Protein AF-A0A371YU12-F1 (afdb_monomer)

pLDDT: mean 82.86, std 15.29, range [38.28, 97.5]

Structure (mmCIF, N/CA/C/O backbone):
data_AF-A0A371YU12-F1
#
_entry.id   AF-A0A371YU12-F1
#
loop_
_atom_site.group_PDB
_atom_site.id
_atom_site.type_symbol
_atom_site.label_atom_id
_atom_site.label_alt_id
_atom_site.label_comp_id
_atom_site.label_asym_id
_atom_site.label_entity_id
_atom_site.label_seq_id
_atom_site.pdbx_PDB_ins_code
_atom_site.Cartn_x
_atom_site.Cartn_y
_atom_site.Cartn_z
_atom_site.occupancy
_atom_site.B_iso_or_equiv
_atom_site.auth_seq_id
_atom_site.auth_comp_id
_atom_site.auth_asym_id
_atom_site.auth_atom_id
_atom_site.pdbx_PDB_model_num
ATOM 1 N N . MET A 1 1 ? -31.279 4.770 24.271 1.00 55.00 1 MET A N 1
ATOM 2 C CA . MET A 1 1 ? -30.361 4.847 23.105 1.00 55.00 1 MET A CA 1
ATOM 3 C C . MET A 1 1 ? -30.458 3.547 22.314 1.00 55.00 1 MET A C 1
ATOM 5 O O . MET A 1 1 ? -30.115 2.509 22.863 1.00 55.00 1 MET A O 1
ATOM 9 N N . SER A 1 2 ? -30.967 3.591 21.078 1.00 63.31 2 SER A N 1
ATOM 10 C CA . SER A 1 2 ? -31.188 2.406 20.229 1.00 63.31 2 SER A CA 1
ATOM 11 C C . SER A 1 2 ? -29.867 1.729 19.822 1.00 63.31 2 SER A C 1
ATOM 13 O O . SER A 1 2 ? -28.895 2.415 19.489 1.00 63.31 2 SER A O 1
ATOM 15 N N . TYR A 1 3 ? -29.827 0.391 19.846 1.00 65.50 3 TYR A N 1
ATOM 16 C CA . TYR A 1 3 ? -28.666 -0.446 19.493 1.00 65.50 3 TYR A CA 1
ATOM 17 C C . TYR A 1 3 ? -28.050 -0.075 18.134 1.00 65.50 3 TYR A C 1
ATOM 19 O O . TYR A 1 3 ? -26.824 -0.079 17.983 1.00 65.50 3 TYR A O 1
ATOM 27 N N . SER A 1 4 ? -28.881 0.346 17.179 1.00 69.69 4 SER A N 1
ATOM 28 C CA . SER A 1 4 ? -28.465 0.744 15.832 1.00 69.69 4 SER A CA 1
ATOM 29 C C . SER A 1 4 ? -27.506 1.939 15.831 1.00 69.69 4 SER A C 1
ATOM 31 O O . SER A 1 4 ? -26.544 1.962 15.067 1.00 69.69 4 SER A O 1
ATOM 33 N N . VAL A 1 5 ? -27.688 2.906 16.737 1.00 73.19 5 VAL A N 1
ATOM 34 C CA . VAL A 1 5 ? -26.815 4.092 16.818 1.00 73.19 5 VAL A CA 1
ATOM 35 C C . VAL A 1 5 ? -25.414 3.708 17.311 1.00 73.19 5 VAL A C 1
ATOM 37 O O . VAL A 1 5 ? -24.413 4.199 16.788 1.00 73.19 5 VAL A O 1
ATOM 40 N N . ARG A 1 6 ? -25.315 2.782 18.276 1.00 72.44 6 ARG A N 1
ATOM 41 C CA . ARG A 1 6 ? -24.024 2.313 18.817 1.00 72.44 6 ARG A CA 1
ATOM 42 C C . ARG A 1 6 ? -23.210 1.531 17.781 1.00 72.44 6 ARG A C 1
ATOM 44 O O . ARG A 1 6 ? -22.003 1.747 17.678 1.00 72.44 6 ARG A O 1
ATOM 51 N N . LEU A 1 7 ? -23.859 0.669 16.997 1.00 67.69 7 LEU A N 1
ATOM 52 C CA . LEU A 1 7 ? -23.226 -0.086 15.905 1.00 67.69 7 LEU A CA 1
ATOM 53 C C . LEU A 1 7 ? -22.647 0.841 14.830 1.00 67.69 7 LEU A C 1
ATOM 55 O O . LEU A 1 7 ? -21.483 0.703 14.449 1.00 67.69 7 LEU A O 1
ATOM 59 N N . VAL A 1 8 ? -23.422 1.841 14.406 1.00 73.19 8 VAL A N 1
ATOM 60 C CA . VAL A 1 8 ? -22.986 2.824 13.404 1.00 73.19 8 VAL A CA 1
ATOM 61 C C . VAL A 1 8 ? -21.764 3.613 13.887 1.00 73.19 8 VAL A C 1
ATOM 63 O O . VAL A 1 8 ? -20.801 3.779 13.136 1.00 73.19 8 VAL A O 1
ATOM 66 N N . LEU A 1 9 ? -21.755 4.071 15.142 1.00 73.81 9 LEU A N 1
ATOM 67 C CA . LEU A 1 9 ? -20.619 4.810 15.706 1.00 73.81 9 LEU A CA 1
ATOM 68 C C . LEU A 1 9 ? -19.358 3.942 15.829 1.00 73.81 9 LEU A C 1
ATOM 70 O O . LEU A 1 9 ? -18.263 4.406 15.500 1.00 73.81 9 LEU A O 1
ATOM 74 N N . LYS A 1 10 ? -19.505 2.675 16.236 1.00 73.44 10 LYS A N 1
ATOM 75 C CA . LYS A 1 10 ? -18.390 1.719 16.321 1.00 73.44 10 LYS A CA 1
ATOM 76 C C . LYS A 1 10 ? -17.754 1.473 14.949 1.00 73.44 10 LYS A C 1
ATOM 78 O O . LYS A 1 10 ? -16.530 1.531 14.835 1.00 73.44 10 LYS A O 1
ATOM 83 N N . ASN A 1 11 ? -18.563 1.284 13.906 1.00 77.69 11 ASN A N 1
ATOM 84 C CA . ASN A 1 11 ? -18.063 1.090 12.541 1.00 77.69 11 ASN A CA 1
ATOM 85 C C . ASN A 1 11 ? -17.320 2.326 12.016 1.00 77.69 11 ASN A C 1
ATOM 87 O O . ASN A 1 11 ? -16.219 2.198 11.477 1.00 77.69 11 ASN A O 1
ATOM 91 N N . ARG A 1 12 ? -17.851 3.535 12.251 1.00 79.50 12 ARG A N 1
ATOM 92 C CA . ARG A 1 12 ? -17.153 4.784 11.889 1.00 79.50 12 ARG A CA 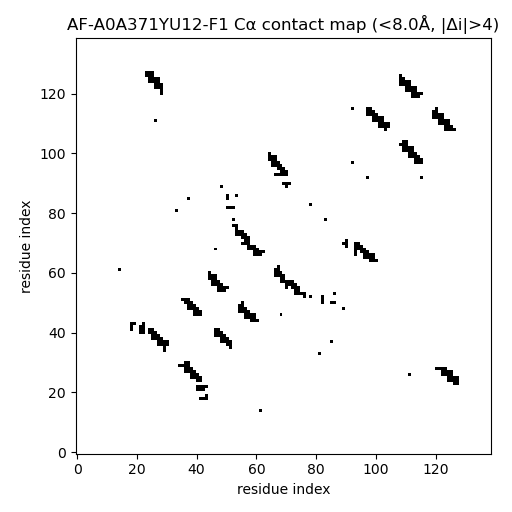1
ATOM 93 C C . ARG A 1 12 ? -15.809 4.926 12.604 1.00 79.50 12 ARG A C 1
ATOM 95 O O . ARG A 1 12 ? -14.821 5.321 11.987 1.00 79.50 12 ARG A O 1
ATOM 102 N N . TYR A 1 13 ? -15.758 4.599 13.895 1.00 80.25 13 TYR A N 1
ATOM 103 C CA . TYR A 1 13 ? -14.524 4.662 14.677 1.00 80.25 13 TYR A CA 1
ATOM 104 C C . TYR A 1 13 ? -13.455 3.696 14.143 1.00 80.25 13 TYR A C 1
ATOM 106 O O . TYR A 1 13 ? -12.301 4.093 13.966 1.00 80.25 13 TYR A O 1
ATOM 114 N N . LEU A 1 14 ? -13.841 2.455 13.829 1.00 82.31 14 LEU A N 1
ATOM 115 C CA . LEU A 1 14 ? -12.935 1.457 13.253 1.00 82.31 14 LEU A CA 1
ATOM 116 C C . LEU A 1 14 ? -12.391 1.901 11.891 1.00 82.31 14 LEU A C 1
ATOM 118 O O . LEU A 1 14 ? -11.182 1.832 11.680 1.00 82.31 14 LEU A O 1
ATOM 122 N N . HIS A 1 15 ? -13.241 2.449 11.017 1.00 85.06 15 HIS A N 1
ATOM 123 C CA . HIS A 1 15 ? -12.801 3.023 9.741 1.00 85.06 15 HIS A CA 1
ATOM 124 C C . HIS A 1 15 ? -11.774 4.138 9.929 1.00 85.06 15 HIS A C 1
ATOM 126 O O . HIS A 1 15 ? -10.731 4.132 9.279 1.00 85.06 15 HIS A O 1
ATOM 132 N N . LYS A 1 16 ? -12.030 5.081 10.843 1.00 87.19 16 LYS A N 1
ATOM 133 C CA . LYS A 1 16 ? -11.097 6.184 11.112 1.00 87.19 16 LYS A CA 1
ATOM 134 C C . LYS A 1 16 ? -9.756 5.671 11.642 1.00 87.19 16 LYS A C 1
ATOM 136 O O . LYS A 1 16 ? -8.707 6.154 11.222 1.00 87.19 16 LYS A O 1
ATOM 141 N N . LYS A 1 17 ? -9.777 4.681 12.541 1.00 89.19 17 LYS A N 1
ATOM 142 C CA . LYS A 1 17 ? -8.561 4.045 13.067 1.00 89.19 17 LYS A CA 1
ATOM 143 C C . LYS A 1 17 ? -7.779 3.331 11.961 1.00 89.19 17 LYS A C 1
ATOM 145 O O . LYS A 1 17 ? -6.560 3.454 11.919 1.00 89.19 17 LYS A O 1
ATOM 150 N N . LEU A 1 18 ? -8.476 2.634 11.066 1.00 90.12 18 LEU A N 1
ATOM 151 C CA . LEU A 1 18 ? -7.880 1.912 9.946 1.00 90.12 18 LEU A CA 1
ATOM 152 C C . LEU A 1 18 ? -7.246 2.854 8.918 1.00 90.12 18 LEU A C 1
ATOM 154 O O . LEU A 1 18 ? -6.090 2.660 8.561 1.00 90.12 18 LEU A O 1
ATOM 158 N N . LYS A 1 19 ? -7.951 3.915 8.511 1.00 91.62 19 LYS A N 1
ATOM 159 C CA . LYS A 1 19 ? -7.402 4.949 7.619 1.00 91.62 19 LYS A CA 1
ATOM 160 C C . LYS A 1 19 ? -6.172 5.631 8.226 1.00 91.62 19 LYS A C 1
ATOM 162 O O . LYS A 1 19 ? -5.151 5.751 7.562 1.00 91.62 19 LYS A O 1
ATOM 167 N N . LYS A 1 20 ? -6.235 5.988 9.517 1.00 90.75 20 LYS A N 1
ATOM 168 C CA . LYS A 1 20 ? -5.090 6.554 10.253 1.00 90.75 20 LYS A CA 1
ATOM 169 C C . LYS A 1 20 ? -3.896 5.600 10.297 1.00 90.75 20 LYS A C 1
ATOM 171 O O . LYS A 1 20 ? -2.759 6.048 10.274 1.00 90.75 20 LYS A O 1
ATOM 176 N N . LEU A 1 21 ? -4.145 4.300 10.419 1.00 90.12 21 LEU A N 1
ATOM 177 C CA . LEU A 1 21 ? -3.093 3.296 10.362 1.00 90.12 21 LEU A CA 1
ATOM 178 C C . LEU A 1 21 ? -2.480 3.235 8.961 1.00 90.12 21 LEU A C 1
ATOM 180 O O . LEU A 1 21 ? -1.270 3.372 8.833 1.00 90.12 21 LEU A O 1
ATOM 184 N N . LEU A 1 22 ? -3.296 3.081 7.919 1.00 94.00 22 LEU A N 1
ATOM 185 C CA . LEU A 1 22 ? -2.817 3.044 6.536 1.00 94.00 22 LEU A CA 1
ATOM 186 C C . LEU A 1 22 ? -1.941 4.260 6.203 1.00 94.00 22 LEU A C 1
ATOM 188 O O . LEU A 1 22 ? -0.886 4.089 5.601 1.00 94.00 22 LEU A O 1
ATOM 192 N N . SER A 1 23 ? -2.318 5.453 6.675 1.00 94.75 23 SER A N 1
ATOM 193 C CA . SER A 1 23 ? -1.588 6.701 6.419 1.00 94.75 23 SER A CA 1
ATOM 194 C C . SER A 1 23 ? -0.287 6.880 7.212 1.00 94.75 23 SER A C 1
ATOM 196 O O . SER A 1 23 ? 0.401 7.879 7.036 1.00 94.75 23 SER A O 1
ATOM 198 N N . GLN A 1 24 ? 0.043 5.983 8.144 1.00 93.38 24 GLN A N 1
ATOM 199 C CA . GLN A 1 24 ? 1.276 6.069 8.943 1.00 93.38 24 GLN A CA 1
ATOM 200 C C . GLN A 1 24 ? 2.483 5.402 8.276 1.00 93.38 24 GLN A C 1
ATOM 202 O O . GLN A 1 24 ? 3.598 5.522 8.791 1.00 93.38 24 GLN A O 1
ATOM 207 N N . TYR A 1 25 ? 2.269 4.673 7.182 1.00 94.88 25 TYR A N 1
ATOM 208 C CA . TYR A 1 25 ? 3.281 3.831 6.561 1.00 94.88 25 TYR A CA 1
ATOM 209 C C . TYR A 1 25 ? 3.299 4.041 5.048 1.00 94.88 25 TYR A C 1
ATOM 211 O O . TYR A 1 25 ? 2.255 4.259 4.434 1.00 94.88 25 TYR A O 1
ATOM 219 N N . THR A 1 26 ? 4.486 3.906 4.466 1.00 95.81 26 THR A N 1
ATOM 220 C CA . THR A 1 26 ?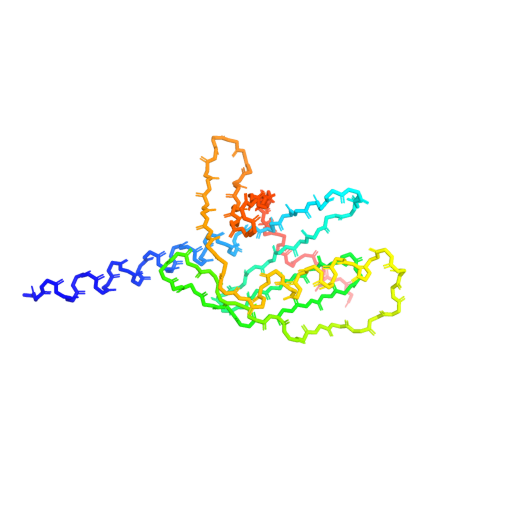 4.641 3.508 3.067 1.00 95.81 26 THR A CA 1
ATOM 221 C C . THR A 1 26 ? 4.565 1.988 3.016 1.00 95.81 26 THR A C 1
ATOM 223 O O . THR A 1 26 ? 5.190 1.310 3.835 1.00 95.81 26 THR A O 1
ATOM 226 N N . TRP A 1 27 ? 3.787 1.448 2.088 1.00 96.94 27 TRP A N 1
ATOM 227 C CA . TRP A 1 27 ? 3.555 0.014 1.950 1.00 96.94 27 TRP A CA 1
ATOM 228 C C . TRP A 1 27 ? 4.215 -0.475 0.667 1.00 96.94 27 TRP A C 1
ATOM 230 O O . TRP A 1 27 ? 3.758 -0.122 -0.414 1.00 96.94 27 TRP A O 1
ATOM 240 N N . ALA A 1 28 ? 5.274 -1.272 0.776 1.00 96.19 28 ALA A N 1
ATOM 241 C CA . ALA A 1 28 ? 6.057 -1.716 -0.375 1.00 96.19 28 ALA A CA 1
ATOM 242 C C . ALA A 1 28 ? 5.765 -3.179 -0.736 1.00 96.19 28 ALA A C 1
ATOM 244 O O . ALA A 1 28 ? 5.741 -4.040 0.147 1.00 96.19 28 ALA A O 1
ATOM 245 N N . TYR A 1 29 ? 5.583 -3.464 -2.023 1.00 95.44 29 TYR A N 1
ATOM 246 C CA . TYR A 1 29 ? 5.445 -4.814 -2.575 1.00 95.44 29 TYR A CA 1
ATOM 247 C C . TYR A 1 29 ? 6.329 -4.967 -3.805 1.00 95.44 29 TYR A C 1
ATOM 249 O O . TYR A 1 29 ? 6.257 -4.161 -4.727 1.00 95.44 29 TYR A O 1
ATOM 257 N N . THR A 1 30 ? 7.120 -6.033 -3.837 1.00 91.75 30 THR A N 1
ATOM 258 C CA . THR A 1 30 ? 7.965 -6.378 -4.980 1.00 91.75 30 THR A CA 1
ATOM 259 C C . THR A 1 30 ? 7.337 -7.569 -5.706 1.00 91.75 30 THR A C 1
ATOM 261 O O . THR A 1 30 ? 7.307 -8.666 -5.139 1.00 91.75 30 THR A O 1
ATOM 264 N N . PRO A 1 31 ? 6.787 -7.381 -6.921 1.00 86.62 31 PRO A N 1
ATOM 265 C CA . PRO A 1 31 ? 6.286 -8.488 -7.727 1.00 86.62 31 PRO A CA 1
ATOM 266 C C . PRO A 1 31 ? 7.398 -9.495 -8.067 1.00 86.62 31 PRO A C 1
ATOM 268 O O . PRO A 1 31 ? 8.563 -9.108 -8.169 1.00 86.62 31 PRO A O 1
ATOM 271 N N . PRO A 1 32 ? 7.070 -10.778 -8.305 1.00 83.31 32 PRO A N 1
ATOM 272 C CA . PRO A 1 32 ? 8.045 -11.743 -8.804 1.00 83.31 32 PRO A CA 1
ATOM 273 C C . PRO A 1 32 ? 8.689 -11.258 -10.111 1.00 83.31 32 PRO A C 1
ATOM 275 O O . PRO A 1 32 ? 7.993 -10.749 -10.987 1.00 83.31 32 PRO A O 1
ATOM 278 N N . ASN A 1 33 ? 9.997 -11.473 -10.265 1.00 80.00 33 ASN A N 1
ATOM 279 C CA . ASN A 1 33 ? 10.782 -11.121 -11.460 1.00 80.00 33 ASN A CA 1
ATOM 280 C C . ASN A 1 33 ? 10.949 -9.612 -11.734 1.00 80.00 33 ASN A C 1
ATOM 282 O O . ASN A 1 33 ? 11.357 -9.242 -12.835 1.00 80.00 33 ASN A O 1
ATOM 286 N N . ILE A 1 34 ? 10.655 -8.743 -10.761 1.00 79.81 34 ILE A N 1
ATOM 287 C CA . ILE A 1 34 ? 10.955 -7.308 -10.836 1.00 79.81 34 ILE A CA 1
ATOM 288 C C . ILE A 1 34 ? 11.682 -6.893 -9.558 1.00 79.81 34 ILE A C 1
ATOM 290 O O . ILE A 1 34 ? 11.180 -7.144 -8.472 1.00 79.81 34 ILE A O 1
ATOM 294 N N . ASP A 1 35 ? 12.833 -6.229 -9.670 1.00 82.50 35 ASP A N 1
ATOM 295 C CA . ASP A 1 35 ? 13.659 -5.885 -8.497 1.00 82.50 35 ASP A CA 1
ATOM 296 C C . ASP A 1 35 ? 13.253 -4.574 -7.806 1.00 82.50 35 ASP A C 1
ATOM 298 O O . ASP A 1 35 ? 13.720 -4.271 -6.708 1.00 82.50 35 ASP A O 1
ATOM 302 N N . ILE A 1 36 ? 12.380 -3.781 -8.429 1.00 86.38 36 ILE A N 1
ATOM 303 C CA . ILE A 1 36 ? 11.967 -2.473 -7.914 1.00 86.38 36 ILE A CA 1
ATOM 304 C C . ILE A 1 36 ? 10.586 -2.602 -7.258 1.00 86.38 36 ILE A C 1
ATOM 306 O O . ILE A 1 36 ? 9.678 -3.157 -7.878 1.00 86.38 36 ILE A O 1
ATOM 310 N N . PRO A 1 37 ? 10.387 -2.140 -6.013 1.00 91.88 37 PRO A N 1
ATOM 311 C CA . PRO A 1 37 ? 9.098 -2.249 -5.346 1.00 91.88 37 PRO A CA 1
ATOM 312 C C . PRO A 1 37 ? 8.074 -1.261 -5.909 1.00 91.88 37 PRO A C 1
ATOM 314 O O . PRO A 1 37 ? 8.394 -0.140 -6.296 1.00 91.88 37 PRO A O 1
ATOM 317 N N . ILE A 1 38 ? 6.813 -1.668 -5.853 1.00 93.81 38 ILE A N 1
ATOM 318 C CA . ILE A 1 38 ? 5.673 -0.766 -5.914 1.00 93.81 38 ILE A CA 1
ATOM 319 C C . ILE A 1 38 ? 5.418 -0.242 -4.505 1.00 93.81 38 ILE A C 1
ATOM 321 O O . ILE A 1 38 ? 5.310 -1.031 -3.561 1.00 93.81 38 ILE A O 1
ATOM 325 N N . GLU A 1 39 ? 5.265 1.069 -4.363 1.00 96.25 39 GLU A N 1
ATOM 326 C CA . GLU A 1 39 ? 5.012 1.708 -3.075 1.00 96.25 39 GLU A CA 1
ATOM 327 C C . GLU A 1 39 ? 3.620 2.327 -3.027 1.00 96.25 39 GLU A C 1
ATOM 329 O O . GLU A 1 39 ? 3.260 3.136 -3.876 1.00 96.25 39 GLU A O 1
ATOM 334 N N . LEU A 1 40 ? 2.836 1.975 -2.010 1.00 97.00 40 LEU A N 1
ATOM 335 C CA . LEU A 1 40 ? 1.543 2.591 -1.743 1.00 97.00 40 LEU A CA 1
ATOM 336 C C . LEU A 1 40 ? 1.643 3.558 -0.569 1.00 97.00 40 LEU A C 1
ATOM 338 O O . LEU A 1 40 ? 2.202 3.236 0.486 1.00 97.00 40 LEU A O 1
ATOM 342 N N . THR A 1 41 ? 1.007 4.712 -0.717 1.00 96.81 41 THR A N 1
ATOM 343 C CA . THR A 1 41 ? 0.775 5.668 0.363 1.00 96.81 41 THR A CA 1
ATOM 344 C C . THR A 1 41 ? -0.706 6.005 0.442 1.00 96.81 41 THR A C 1
ATOM 346 O O . THR A 1 41 ? -1.431 6.011 -0.553 1.00 96.81 41 THR A O 1
ATOM 349 N N . PHE A 1 42 ? -1.173 6.268 1.659 1.00 95.81 42 PHE A N 1
ATOM 350 C CA . PHE A 1 42 ? -2.571 6.580 1.918 1.00 95.81 42 PHE A CA 1
ATOM 351 C C . PHE A 1 42 ? -2.676 7.937 2.595 1.00 95.81 42 PHE A C 1
ATOM 353 O O . PHE A 1 42 ? -2.023 8.192 3.606 1.00 95.81 42 PHE A O 1
ATOM 360 N N . SER A 1 43 ? -3.559 8.783 2.081 1.00 92.06 43 SER A N 1
ATOM 361 C CA . SER A 1 43 ? -4.083 9.929 2.818 1.00 92.06 43 SER A CA 1
ATOM 362 C C . SER A 1 43 ? -5.474 9.597 3.373 1.00 92.06 43 SER A C 1
ATOM 364 O O . SER A 1 43 ? -5.910 8.439 3.375 1.00 92.06 43 SER A O 1
ATOM 366 N N . ASN A 1 44 ? -6.187 10.606 3.881 1.00 86.62 44 ASN A N 1
ATOM 367 C CA . ASN A 1 44 ? -7.531 10.409 4.423 1.00 86.62 44 ASN A CA 1
ATOM 368 C C . ASN A 1 44 ? -8.476 9.756 3.408 1.00 86.62 44 ASN A C 1
ATOM 370 O O . ASN A 1 44 ? -9.224 8.856 3.787 1.00 86.62 44 ASN A O 1
ATOM 374 N N . ASP A 1 45 ? -8.417 10.165 2.140 1.00 87.81 45 ASP A N 1
ATOM 375 C CA . ASP A 1 45 ? -9.348 9.696 1.110 1.00 87.81 45 ASP A CA 1
ATOM 376 C C . ASP A 1 45 ? -8.673 9.298 -0.203 1.00 87.81 45 ASP A C 1
ATOM 378 O O . ASP A 1 45 ? -9.363 8.804 -1.081 1.00 87.81 45 ASP A O 1
ATOM 382 N N . HIS A 1 46 ? -7.350 9.435 -0.332 1.00 93.81 46 HIS A N 1
ATOM 383 C CA . HIS A 1 46 ? -6.617 9.117 -1.558 1.00 93.81 46 HIS A CA 1
ATOM 384 C C . HIS A 1 46 ? -5.601 7.989 -1.337 1.00 93.81 46 HIS A C 1
ATOM 386 O O . HIS A 1 46 ? -4.890 7.977 -0.328 1.00 93.81 46 HIS A O 1
ATOM 392 N N . LEU A 1 47 ? -5.557 7.046 -2.276 1.00 95.25 47 LEU A N 1
ATOM 393 C CA . LEU A 1 47 ? -4.514 6.036 -2.419 1.00 95.25 47 LEU A CA 1
ATOM 394 C C . LEU A 1 47 ? -3.604 6.499 -3.552 1.00 95.25 47 LEU A C 1
ATOM 396 O O . LEU A 1 47 ? -4.086 6.700 -4.663 1.00 95.25 47 LEU A O 1
ATOM 400 N N . SER A 1 48 ? -2.311 6.624 -3.272 1.00 95.06 48 SER A N 1
ATOM 401 C CA . SER A 1 48 ? -1.279 6.834 -4.284 1.00 95.06 48 SER A CA 1
ATOM 402 C C . SER A 1 48 ? -0.386 5.600 -4.365 1.00 95.06 48 SER A C 1
ATOM 404 O O . SER A 1 48 ? -0.030 5.014 -3.342 1.00 95.06 48 SER A O 1
ATOM 406 N N . ALA A 1 49 ? -0.053 5.203 -5.584 1.00 94.06 49 ALA A N 1
ATOM 407 C CA . ALA A 1 49 ? 0.832 4.114 -5.934 1.00 94.06 49 ALA A CA 1
ATOM 408 C C . ALA A 1 49 ? 1.971 4.662 -6.796 1.00 94.06 49 ALA A C 1
ATOM 410 O O . ALA A 1 49 ? 1.743 5.204 -7.878 1.00 94.06 49 ALA A O 1
ATOM 411 N N . TYR A 1 50 ? 3.196 4.497 -6.318 1.00 92.44 50 TYR A N 1
ATOM 412 C CA . TYR A 1 50 ? 4.407 4.768 -7.070 1.00 92.44 50 TYR A CA 1
ATOM 413 C C . TYR A 1 50 ? 4.920 3.463 -7.679 1.00 92.44 50 TYR A C 1
ATOM 415 O O . TYR A 1 50 ? 5.212 2.503 -6.961 1.00 92.44 50 TYR A O 1
ATOM 423 N N . THR A 1 51 ? 5.019 3.422 -9.004 1.00 88.12 51 THR A N 1
ATOM 424 C CA . THR A 1 51 ? 5.462 2.254 -9.776 1.00 88.12 51 THR A CA 1
ATOM 425 C C . THR A 1 51 ? 6.799 2.550 -10.441 1.00 88.12 51 THR A C 1
ATOM 427 O O . THR A 1 51 ? 6.910 2.544 -11.666 1.00 88.12 51 THR A O 1
ATOM 430 N N . SER A 1 52 ? 7.811 2.864 -9.629 1.00 81.31 52 SER A N 1
ATOM 431 C CA . SER A 1 52 ? 9.217 3.076 -10.024 1.00 81.31 52 SER A CA 1
ATOM 432 C C . SER A 1 52 ? 9.525 4.249 -10.969 1.00 81.31 52 SER A C 1
ATOM 434 O O . SER A 1 52 ? 10.675 4.672 -11.036 1.00 81.31 52 SER A O 1
ATOM 436 N N . CYS A 1 53 ? 8.544 4.758 -11.706 1.00 80.69 53 CYS A N 1
ATOM 437 C CA . CYS A 1 53 ? 8.686 5.846 -12.667 1.00 80.69 53 CYS A CA 1
ATOM 438 C C . CYS A 1 53 ? 7.460 6.755 -12.586 1.00 80.69 53 CYS A C 1
ATOM 440 O O . CYS A 1 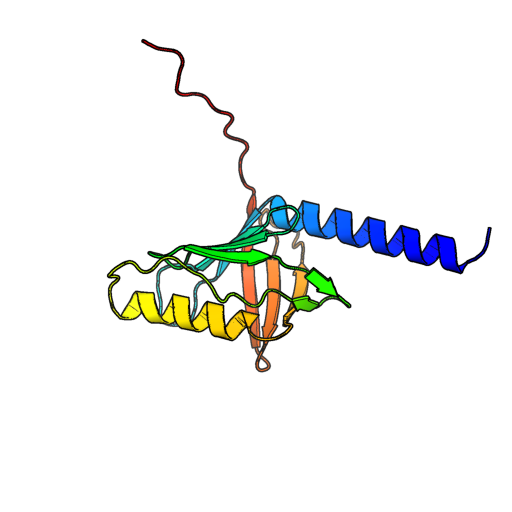53 ? 7.584 7.917 -12.226 1.00 80.69 53 CYS A O 1
ATOM 442 N N . ASN A 1 54 ? 6.264 6.194 -12.775 1.00 85.75 54 ASN A N 1
ATOM 443 C CA . ASN A 1 54 ? 5.027 6.954 -12.668 1.00 85.75 54 ASN A CA 1
ATOM 444 C C . ASN A 1 54 ? 4.398 6.863 -11.273 1.00 85.75 54 ASN A C 1
ATOM 446 O O . ASN A 1 54 ? 4.513 5.857 -10.564 1.00 85.75 54 ASN A O 1
ATOM 450 N N . THR A 1 55 ? 3.688 7.929 -10.905 1.00 87.62 55 THR A N 1
ATOM 451 C CA . THR A 1 55 ? 2.744 7.917 -9.790 1.00 87.62 55 THR A CA 1
ATOM 452 C C . THR A 1 55 ? 1.331 7.845 -10.350 1.00 87.62 55 THR A C 1
ATOM 454 O O . THR A 1 55 ? 0.988 8.498 -11.336 1.00 87.62 55 THR A O 1
ATOM 457 N N . MET A 1 56 ? 0.493 7.033 -9.723 1.00 90.00 56 MET A N 1
ATOM 458 C CA . MET A 1 56 ? -0.925 6.936 -10.035 1.00 90.00 56 MET A CA 1
ATOM 459 C C . MET A 1 56 ? -1.726 6.865 -8.755 1.00 90.00 56 MET A C 1
ATOM 461 O O . MET A 1 56 ? -1.237 6.392 -7.733 1.00 90.00 56 MET A O 1
ATOM 465 N N . GLY A 1 57 ? -2.963 7.322 -8.785 1.00 89.38 57 GLY A N 1
ATOM 466 C CA . GLY A 1 57 ? -3.750 7.334 -7.570 1.00 89.38 57 GLY A CA 1
ATOM 467 C C . GLY A 1 57 ? -5.190 7.690 -7.821 1.00 89.38 57 GL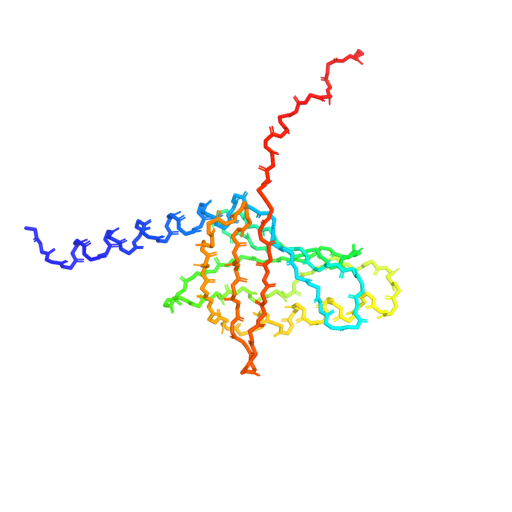Y A C 1
ATOM 468 O O . GLY A 1 57 ? -5.543 8.263 -8.847 1.00 89.38 57 GLY A O 1
ATOM 469 N N . GLU A 1 58 ? -6.024 7.328 -6.860 1.00 91.75 58 GLU A N 1
ATOM 470 C CA . GLU A 1 58 ? -7.438 7.656 -6.883 1.00 91.75 58 GLU A CA 1
ATOM 471 C C . GLU A 1 58 ? -7.988 7.732 -5.462 1.00 91.75 58 GLU A C 1
ATOM 473 O O . GLU A 1 58 ? -7.394 7.250 -4.488 1.00 91.75 58 GLU A O 1
ATOM 478 N N . SER A 1 59 ? -9.157 8.347 -5.337 1.00 94.31 59 SER A N 1
ATOM 479 C CA . SER A 1 59 ? -9.940 8.256 -4.118 1.00 94.31 59 SER A CA 1
ATOM 480 C C . SER A 1 59 ? -10.241 6.793 -3.760 1.00 94.31 59 SER A C 1
ATOM 482 O O . SER A 1 59 ? -10.692 6.021 -4.607 1.00 94.31 59 SER A O 1
ATOM 484 N N . TYR A 1 60 ? -10.062 6.412 -2.490 1.00 94.25 60 TYR A N 1
ATOM 485 C CA . TYR A 1 60 ? -10.374 5.062 -2.015 1.00 94.25 60 TYR A CA 1
ATOM 486 C C . TYR A 1 60 ? -11.489 5.038 -0.971 1.00 94.25 60 TYR A C 1
ATOM 488 O O . TYR A 1 60 ? -11.656 5.934 -0.135 1.00 94.25 60 TYR A O 1
ATOM 496 N N . LYS A 1 61 ? -12.236 3.937 -0.971 1.00 92.88 61 LYS A N 1
ATOM 497 C CA . LYS A 1 61 ? -13.209 3.598 0.067 1.00 92.88 61 LYS A CA 1
ATOM 498 C C . LYS A 1 61 ? -12.894 2.220 0.618 1.00 92.88 61 LYS A C 1
ATOM 500 O O . LYS A 1 61 ? -12.420 1.340 -0.091 1.00 92.88 61 LYS A O 1
ATOM 505 N N . ILE A 1 62 ? -13.187 2.040 1.897 1.00 91.81 62 ILE A N 1
ATOM 506 C CA . ILE A 1 62 ? -13.199 0.723 2.525 1.00 91.81 62 ILE A CA 1
ATOM 507 C C . ILE A 1 62 ? -14.666 0.381 2.736 1.00 91.81 62 ILE A C 1
ATOM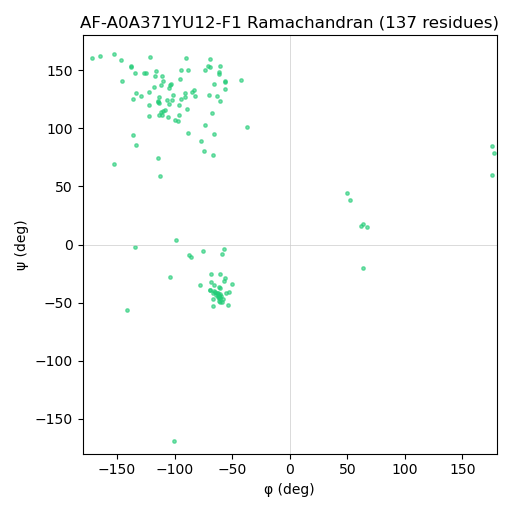 509 O O . ILE A 1 62 ? -15.383 1.186 3.322 1.00 91.81 62 ILE A O 1
ATOM 513 N N . ILE A 1 63 ? -15.125 -0.757 2.226 1.00 90.12 63 ILE A N 1
ATOM 514 C CA . ILE A 1 63 ? -16.490 -1.261 2.425 1.00 90.12 63 ILE A CA 1
ATOM 515 C C . ILE A 1 63 ? -16.361 -2.748 2.724 1.00 90.12 63 ILE A C 1
ATOM 517 O O . ILE A 1 63 ? -15.716 -3.459 1.962 1.00 90.12 63 ILE A O 1
ATOM 521 N N . GLU A 1 64 ? -16.918 -3.205 3.849 1.00 88.31 64 GLU A N 1
ATOM 522 C CA . GLU A 1 64 ? -16.903 -4.629 4.232 1.00 88.31 64 GLU A CA 1
ATOM 523 C C . GLU A 1 64 ? -15.503 -5.271 4.142 1.00 88.31 64 GLU A C 1
ATOM 525 O O . GLU A 1 64 ? -15.332 -6.361 3.607 1.00 88.31 64 GLU A O 1
ATOM 530 N N . GLN A 1 65 ? -14.476 -4.568 4.641 1.00 90.19 65 GLN A N 1
ATOM 531 C CA . GLN A 1 65 ? -13.075 -5.024 4.634 1.00 90.19 65 GLN A CA 1
ATOM 532 C C . GLN A 1 65 ? -12.461 -5.202 3.224 1.00 90.19 65 GLN A C 1
ATOM 534 O O . GLN A 1 65 ? -11.406 -5.816 3.061 1.00 90.19 65 GLN A O 1
ATOM 539 N N . LYS A 1 66 ? -13.078 -4.605 2.200 1.00 93.69 66 LYS A N 1
ATOM 540 C CA . LYS A 1 66 ? -12.548 -4.506 0.835 1.00 93.69 66 LYS A CA 1
ATOM 541 C C . LYS A 1 66 ? -12.155 -3.072 0.523 1.00 93.69 66 LYS A C 1
ATOM 543 O O . LYS A 1 66 ? -12.849 -2.132 0.916 1.00 93.69 66 LYS A O 1
ATOM 548 N N . MET A 1 67 ? -11.049 -2.910 -0.187 1.00 94.38 67 MET A N 1
ATOM 549 C CA . MET A 1 67 ? -10.597 -1.630 -0.711 1.00 94.38 67 MET A CA 1
ATOM 550 C C . MET A 1 67 ? -11.155 -1.425 -2.114 1.00 94.38 67 MET A C 1
ATOM 552 O O . MET A 1 67 ? -10.984 -2.277 -2.979 1.00 94.38 67 MET A O 1
ATOM 556 N N . ILE A 1 68 ? -11.816 -0.294 -2.328 1.00 93.50 68 ILE A N 1
ATOM 557 C CA . ILE A 1 68 ? -12.333 0.144 -3.624 1.00 93.50 68 ILE A CA 1
ATOM 558 C C . ILE A 1 68 ? -11.543 1.387 -4.002 1.00 93.50 68 ILE A C 1
ATOM 560 O O . ILE A 1 68 ? -11.683 2.407 -3.328 1.00 93.50 68 ILE A O 1
ATOM 564 N N . ALA A 1 69 ? -10.714 1.292 -5.034 1.00 91.31 69 ALA A N 1
ATOM 565 C CA . ALA A 1 69 ? -9.862 2.385 -5.490 1.00 91.31 69 ALA A CA 1
ATOM 566 C C . ALA A 1 69 ? -9.583 2.228 -6.992 1.00 91.31 69 ALA A C 1
ATOM 568 O O . ALA A 1 69 ? -8.474 1.857 -7.349 1.00 91.31 69 ALA A O 1
ATOM 569 N N . PRO A 1 70 ? -10.567 2.417 -7.885 1.00 85.00 70 PRO A N 1
ATOM 570 C CA . PRO A 1 70 ? -10.352 2.202 -9.313 1.00 85.00 70 PRO A CA 1
ATOM 571 C C . PRO A 1 70 ? -9.344 3.227 -9.846 1.00 85.00 70 PRO A C 1
ATOM 573 O O . PRO A 1 70 ? -9.711 4.350 -10.168 1.00 85.00 70 PRO A O 1
ATOM 576 N N . ILE A 1 71 ? -8.065 2.856 -9.909 1.00 81.62 71 ILE A N 1
ATOM 577 C CA . ILE A 1 71 ? -6.998 3.740 -10.379 1.00 81.62 71 ILE A CA 1
ATOM 578 C C . ILE A 1 71 ? -7.118 3.862 -11.897 1.00 81.62 71 ILE A C 1
ATOM 580 O O . ILE A 1 71 ? -6.757 2.948 -12.639 1.00 81.62 71 ILE A O 1
ATOM 584 N N . ILE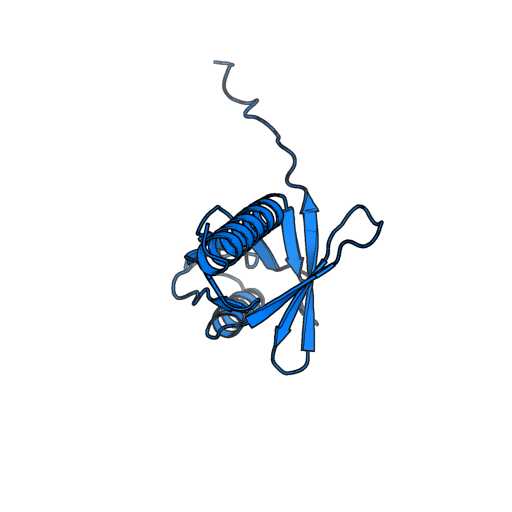 A 1 72 ? -7.657 4.994 -12.345 1.00 69.75 72 ILE A N 1
ATOM 585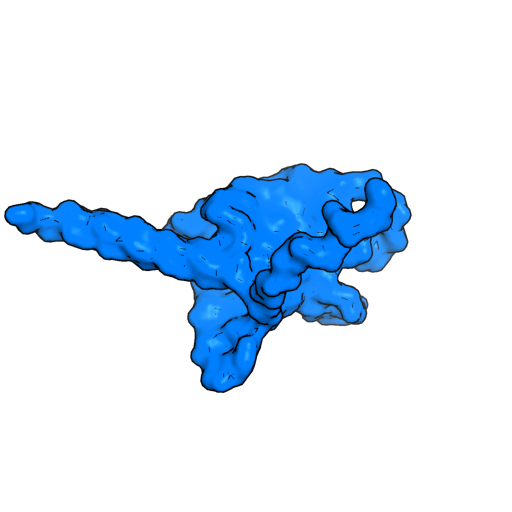 C CA . ILE A 1 72 ? -7.901 5.284 -13.765 1.00 69.75 72 ILE A CA 1
ATOM 586 C C . ILE A 1 72 ? -6.855 6.274 -14.302 1.00 69.75 72 ILE A C 1
ATOM 588 O O . ILE A 1 72 ? -6.502 6.218 -15.479 1.00 69.75 72 ILE A O 1
ATOM 592 N N . PHE A 1 73 ? -6.302 7.128 -13.435 1.00 65.50 73 PHE A N 1
ATOM 593 C CA . PHE A 1 73 ? -5.352 8.178 -13.797 1.00 65.50 73 PHE A CA 1
ATOM 594 C C . PHE A 1 73 ? -3.951 7.894 -13.255 1.00 65.50 73 PHE A C 1
ATOM 596 O O . PHE A 1 73 ? -3.784 7.352 -12.164 1.00 65.50 73 PHE A O 1
ATOM 603 N N . GLY A 1 74 ? -2.937 8.274 -14.024 1.00 69.31 74 GLY A N 1
ATOM 604 C CA . GLY A 1 74 ? -1.538 8.254 -13.613 1.00 69.31 74 GLY A CA 1
ATOM 605 C C . GLY A 1 74 ? -0.697 9.089 -14.565 1.00 69.31 74 GLY A C 1
ATOM 606 O O . GLY A 1 74 ? -1.142 9.379 -15.680 1.00 69.31 74 GLY A O 1
ATOM 607 N N . ASP A 1 75 ? 0.495 9.460 -14.119 1.00 71.38 75 ASP A N 1
ATOM 608 C CA . ASP A 1 75 ? 1.456 10.170 -14.956 1.00 71.38 75 ASP A CA 1
ATOM 609 C C . ASP A 1 75 ? 1.854 9.301 -16.160 1.00 71.38 75 ASP A C 1
ATOM 611 O O . ASP A 1 75 ? 1.873 8.071 -16.083 1.00 71.38 75 ASP A O 1
ATOM 615 N N . ALA A 1 76 ? 2.125 9.938 -17.300 1.00 66.38 76 ALA 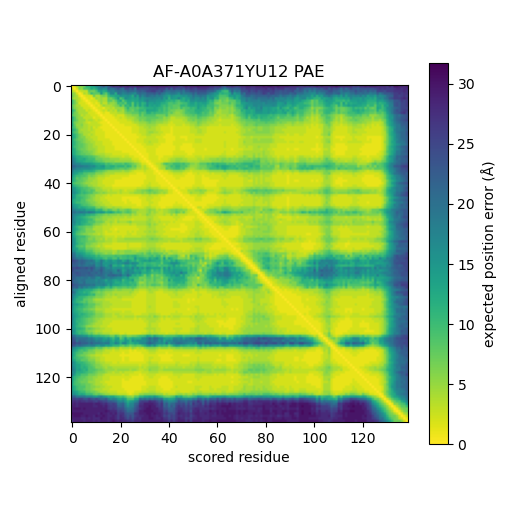A N 1
ATOM 616 C CA . ALA A 1 76 ? 2.541 9.267 -18.528 1.00 66.38 76 ALA A CA 1
ATOM 617 C C . ALA A 1 76 ? 3.973 9.681 -18.880 1.00 66.38 76 ALA A C 1
ATOM 619 O O . ALA A 1 76 ? 4.201 10.490 -19.781 1.00 66.38 76 ALA A O 1
ATOM 620 N N . GLN A 1 77 ? 4.948 9.159 -18.137 1.00 70.25 77 GLN A N 1
ATOM 621 C CA . GLN A 1 77 ? 6.364 9.320 -18.463 1.00 70.25 77 GLN A CA 1
ATOM 622 C C . GLN A 1 77 ? 6.850 8.210 -19.408 1.00 70.25 77 GLN A C 1
ATOM 624 O O . GLN A 1 77 ? 6.357 7.082 -19.380 1.00 70.25 77 GLN A O 1
ATOM 629 N N . ALA A 1 78 ? 7.839 8.522 -20.252 1.00 66.12 78 ALA A N 1
ATOM 630 C CA . ALA A 1 78 ? 8.492 7.552 -21.131 1.00 66.12 78 ALA A CA 1
ATOM 631 C C . ALA A 1 78 ? 9.445 6.649 -20.321 1.00 66.12 78 ALA A C 1
ATOM 633 O O . ALA A 1 78 ? 10.650 6.888 -20.261 1.00 66.12 78 ALA A O 1
ATOM 634 N N . CYS A 1 79 ? 8.890 5.636 -19.656 1.00 72.00 79 CYS A N 1
ATOM 635 C CA . CYS A 1 79 ? 9.629 4.686 -18.823 1.00 72.00 79 CYS A CA 1
ATOM 636 C C . CYS A 1 79 ? 10.101 3.465 -19.634 1.00 72.00 79 CYS A C 1
ATOM 638 O O . CYS A 1 79 ? 9.557 3.151 -20.693 1.00 72.00 79 CYS A O 1
ATOM 640 N N . ALA A 1 80 ? 11.095 2.731 -19.123 1.00 70.75 80 ALA A N 1
ATOM 641 C CA . ALA A 1 80 ? 11.517 1.466 -19.725 1.00 70.75 80 ALA A CA 1
ATOM 642 C C . ALA A 1 80 ? 10.366 0.422 -19.729 1.00 70.75 80 ALA A C 1
ATOM 644 O O . ALA A 1 80 ? 9.556 0.409 -18.796 1.00 70.75 80 ALA A O 1
ATOM 645 N N . PRO A 1 81 ? 10.283 -0.491 -20.722 1.00 69.69 81 PRO A N 1
ATOM 646 C CA . PRO A 1 81 ? 9.143 -1.409 -20.878 1.00 69.69 81 PRO A CA 1
ATOM 647 C C . PRO A 1 81 ? 8.849 -2.309 -19.668 1.00 69.69 81 PRO A C 1
ATOM 649 O O . PRO A 1 81 ? 7.696 -2.644 -19.404 1.00 69.69 81 PRO A O 1
ATOM 652 N N . ASN A 1 82 ? 9.876 -2.696 -18.907 1.00 67.25 82 ASN A N 1
ATOM 653 C CA . ASN A 1 82 ? 9.727 -3.494 -17.687 1.00 67.25 82 ASN A CA 1
ATOM 654 C C . ASN A 1 82 ? 9.047 -2.716 -16.544 1.00 67.25 82 ASN A C 1
ATOM 656 O O . ASN A 1 82 ? 8.400 -3.324 -15.697 1.00 67.25 82 ASN A O 1
ATOM 660 N N . ILE A 1 83 ? 9.136 -1.383 -16.540 1.00 70.12 83 ILE A N 1
ATOM 661 C CA . ILE A 1 83 ? 8.472 -0.520 -15.553 1.00 70.12 83 ILE A CA 1
ATOM 662 C C . ILE A 1 83 ? 6.982 -0.353 -15.874 1.00 70.12 83 ILE A C 1
ATOM 664 O O . ILE A 1 83 ? 6.146 -0.378 -14.972 1.00 70.12 83 ILE A O 1
ATOM 668 N N . MET A 1 84 ? 6.625 -0.320 -17.161 1.00 76.94 84 MET A N 1
ATOM 669 C CA . MET A 1 84 ? 5.224 -0.248 -17.604 1.00 76.94 84 MET A CA 1
ATOM 670 C C . MET A 1 84 ? 4.380 -1.447 -17.130 1.00 76.94 84 MET A C 1
ATOM 672 O O . MET A 1 84 ? 3.164 -1.332 -16.968 1.00 76.94 84 MET A O 1
ATOM 676 N N . GLN A 1 85 ? 5.005 -2.601 -16.867 1.00 82.88 85 GLN A N 1
ATOM 677 C CA . GLN A 1 85 ? 4.307 -3.776 -16.330 1.00 82.88 85 GLN A CA 1
ATOM 678 C C . GLN A 1 85 ? 3.777 -3.539 -14.909 1.00 82.88 85 GLN A C 1
ATOM 680 O O . GLN A 1 85 ? 2.690 -4.015 -14.583 1.00 82.88 85 GLN A O 1
ATOM 685 N N . GLN A 1 86 ? 4.491 -2.770 -14.079 1.00 85.88 86 GLN A N 1
ATOM 686 C CA . GLN A 1 86 ? 4.039 -2.438 -12.723 1.00 85.88 86 GLN A CA 1
ATOM 687 C C . GLN A 1 86 ? 2.827 -1.510 -12.736 1.00 85.88 86 GLN A C 1
ATOM 689 O O . GLN A 1 86 ? 1.893 -1.693 -11.955 1.00 85.88 86 GLN A O 1
ATOM 694 N N . GLU A 1 87 ? 2.818 -0.544 -13.652 1.00 86.81 87 GLU A N 1
ATOM 695 C CA . GLU A 1 87 ? 1.688 0.362 -13.850 1.00 86.81 87 GLU A CA 1
ATOM 696 C C . GLU A 1 87 ? 0.430 -0.390 -14.260 1.00 86.81 87 GLU A C 1
ATOM 698 O O . GLU A 1 87 ? -0.645 -0.200 -13.683 1.00 86.81 87 GLU A O 1
ATOM 703 N N . HIS A 1 88 ? 0.570 -1.276 -15.248 1.00 86.81 88 HIS A N 1
ATOM 704 C CA . HIS A 1 88 ? -0.526 -2.122 -15.686 1.00 86.81 88 HIS A CA 1
ATOM 705 C C . HIS A 1 88 ? -1.014 -3.020 -14.547 1.00 86.81 88 HIS A C 1
ATOM 707 O O . HIS A 1 88 ? -2.219 -3.082 -14.291 1.00 86.81 88 HIS A O 1
ATOM 713 N N . PHE A 1 89 ? -0.087 -3.656 -13.824 1.00 89.38 89 PHE A N 1
ATOM 714 C CA . PHE A 1 89 ? -0.413 -4.483 -12.670 1.00 89.38 89 PHE A CA 1
ATOM 715 C C . PHE A 1 89 ? -1.255 -3.711 -11.651 1.00 89.38 89 PHE A C 1
ATOM 717 O O . PHE A 1 89 ? -2.332 -4.185 -11.308 1.00 89.38 89 PHE A O 1
ATOM 724 N N . ILE A 1 90 ? -0.842 -2.515 -11.218 1.00 91.31 90 ILE A N 1
ATOM 725 C CA . ILE A 1 90 ? -1.581 -1.743 -10.205 1.00 91.31 90 ILE A CA 1
ATOM 726 C C . ILE A 1 90 ? -2.960 -1.293 -10.679 1.00 91.31 90 ILE A C 1
ATOM 728 O O . ILE A 1 90 ? -3.926 -1.409 -9.916 1.00 91.31 90 ILE A O 1
ATOM 732 N N . ARG A 1 91 ? -3.089 -0.853 -11.934 1.00 89.56 91 ARG A N 1
ATOM 733 C CA . ARG A 1 91 ? -4.399 -0.514 -12.513 1.00 89.56 91 ARG A CA 1
ATOM 734 C C . ARG A 1 91 ? -5.342 -1.714 -12.475 1.00 89.56 91 ARG A C 1
ATOM 736 O O . ARG A 1 91 ? -6.457 -1.611 -11.968 1.00 89.56 91 ARG A O 1
ATOM 743 N N . MET A 1 92 ? -4.879 -2.877 -12.932 1.00 90.69 92 MET A N 1
ATOM 744 C CA . MET A 1 92 ? -5.676 -4.110 -12.917 1.00 90.69 92 MET A CA 1
ATOM 745 C C . MET A 1 92 ? -5.926 -4.630 -11.496 1.00 90.69 92 MET A C 1
ATOM 747 O O . MET A 1 92 ? -6.987 -5.200 -11.204 1.00 90.69 92 MET A O 1
ATOM 751 N N . PHE A 1 93 ? -4.976 -4.403 -10.588 1.00 92.81 93 PHE A N 1
ATOM 752 C CA . PHE A 1 93 ? -5.065 -4.800 -9.193 1.00 92.81 93 PHE A CA 1
ATOM 753 C C . PHE A 1 93 ? -6.254 -4.132 -8.508 1.00 92.81 93 PHE A C 1
ATOM 755 O O . PHE A 1 93 ? -7.081 -4.832 -7.922 1.00 92.81 93 PHE A O 1
ATOM 762 N N . PHE A 1 94 ? -6.400 -2.814 -8.659 1.00 93.19 94 PHE A N 1
ATOM 763 C CA . PHE A 1 94 ? -7.456 -2.047 -7.997 1.00 93.19 94 PHE A CA 1
ATOM 764 C C . PHE A 1 94 ? -8.692 -1.747 -8.861 1.00 93.19 94 PHE A C 1
ATOM 766 O O . PHE A 1 94 ? -9.627 -1.102 -8.384 1.00 93.19 94 PHE A O 1
ATOM 773 N N . LEU A 1 95 ? -8.753 -2.263 -10.095 1.00 90.88 95 LEU A N 1
ATOM 774 C CA . LEU A 1 95 ? -9.936 -2.150 -10.961 1.00 90.88 95 LEU A CA 1
ATOM 775 C C . LEU A 1 95 ? -11.213 -2.707 -10.304 1.00 90.88 95 LEU A C 1
ATOM 777 O O . LEU A 1 95 ? -12.319 -2.255 -10.589 1.00 90.88 95 LEU A O 1
ATOM 781 N N . GLN A 1 96 ? -11.060 -3.690 -9.417 1.00 91.19 96 GLN A N 1
ATOM 782 C CA . GLN A 1 96 ? -12.143 -4.283 -8.639 1.00 91.19 96 GLN A CA 1
ATOM 783 C C . GLN A 1 96 ? -11.874 -4.130 -7.143 1.00 91.19 96 GLN A C 1
ATOM 785 O O . GLN A 1 96 ? -10.740 -3.919 -6.721 1.00 91.19 96 GLN A O 1
ATOM 790 N N . ALA A 1 97 ? -12.924 -4.278 -6.333 1.00 93.75 97 ALA A N 1
ATOM 791 C CA . ALA A 1 97 ? -12.797 -4.256 -4.884 1.00 93.75 97 ALA A CA 1
ATOM 792 C C . ALA A 1 97 ? -11.878 -5.391 -4.397 1.00 93.75 97 ALA A C 1
ATOM 794 O O . ALA A 1 97 ? -12.165 -6.562 -4.648 1.00 93.75 97 ALA A O 1
ATOM 795 N N . VAL A 1 98 ? -10.816 -5.056 -3.661 1.00 96.06 98 VAL A N 1
ATOM 796 C CA . VAL A 1 98 ? -9.815 -6.030 -3.199 1.00 96.06 98 VAL A CA 1
ATOM 797 C C . VAL A 1 98 ? -9.957 -6.258 -1.692 1.00 96.06 98 VAL A C 1
ATOM 799 O O . VAL A 1 98 ? -9.764 -5.314 -0.916 1.00 96.06 98 VAL A O 1
ATOM 802 N N . PRO A 1 99 ? -10.307 -7.474 -1.234 1.00 96.88 99 PRO A N 1
ATOM 803 C CA . PRO A 1 99 ? -10.247 -7.832 0.179 1.00 96.88 99 PRO A CA 1
ATOM 804 C C . PRO A 1 99 ? -8.843 -7.627 0.743 1.00 96.88 99 PRO A C 1
ATOM 806 O O . PRO A 1 99 ? -7.848 -7.932 0.083 1.00 96.88 99 PRO A O 1
ATOM 809 N N . PHE A 1 100 ? -8.756 -7.131 1.974 1.00 96.62 100 PHE A N 1
ATOM 810 C CA . PHE A 1 100 ? -7.464 -6.940 2.620 1.00 96.62 100 PHE A CA 1
ATOM 811 C C . PHE A 1 100 ? -7.517 -7.160 4.124 1.00 96.62 100 PHE A C 1
ATOM 813 O O . PHE A 1 100 ? -8.556 -7.012 4.762 1.00 96.62 100 PHE A O 1
ATOM 820 N N . GLN A 1 101 ? -6.360 -7.431 4.709 1.00 94.81 101 GLN A N 1
ATOM 821 C CA . GLN A 1 101 ? -6.153 -7.494 6.150 1.00 94.81 101 GLN A CA 1
ATOM 822 C C . GLN A 1 101 ? -4.842 -6.803 6.518 1.00 94.81 101 GLN A C 1
ATOM 824 O O . GLN A 1 101 ? -3.909 -6.754 5.719 1.00 94.81 101 GLN A O 1
ATOM 829 N N . ILE A 1 102 ? -4.749 -6.300 7.749 1.00 92.56 102 ILE A N 1
ATOM 830 C CA . ILE A 1 102 ? -3.491 -5.782 8.290 1.00 92.56 102 ILE A CA 1
ATOM 831 C C . ILE A 1 102 ? -3.052 -6.678 9.440 1.00 92.56 102 ILE A C 1
ATOM 833 O O . ILE A 1 102 ? -3.774 -6.829 10.426 1.00 92.56 102 ILE A O 1
ATOM 837 N N . LYS A 1 103 ? -1.856 -7.255 9.322 1.00 92.06 103 LYS A N 1
ATOM 838 C CA . LYS A 1 103 ? -1.222 -8.036 10.385 1.00 92.06 103 LYS A CA 1
ATOM 839 C C . LYS A 1 103 ? -0.104 -7.223 11.017 1.00 92.06 103 LYS A C 1
ATOM 841 O O . LYS A 1 103 ? 0.873 -6.861 10.365 1.00 92.06 103 LYS A O 1
ATOM 846 N N . TYR A 1 104 ? -0.231 -6.997 12.316 1.00 79.88 104 TYR A N 1
ATOM 847 C CA . TYR A 1 104 ? 0.875 -6.560 13.150 1.00 79.88 104 TYR A CA 1
ATOM 848 C C . TYR A 1 104 ? 1.592 -7.802 13.655 1.00 79.88 104 TYR A C 1
ATOM 850 O O . TYR A 1 104 ? 1.163 -8.423 14.623 1.00 79.88 104 TYR A O 1
ATOM 858 N N . ALA A 1 105 ? 2.662 -8.197 12.974 1.00 60.12 105 ALA A N 1
ATOM 859 C CA . ALA A 1 105 ? 3.645 -9.030 13.645 1.00 60.12 105 ALA A CA 1
ATOM 860 C C . ALA A 1 105 ? 4.345 -8.161 14.704 1.00 60.12 105 ALA A C 1
ATOM 862 O O . ALA A 1 105 ? 4.454 -6.949 14.534 1.00 60.12 105 ALA A O 1
ATOM 863 N N . SER A 1 106 ? 4.846 -8.764 15.780 1.00 56.84 106 SER A N 1
ATOM 864 C CA . SER A 1 106 ? 5.683 -8.102 16.798 1.00 56.84 106 SER A CA 1
ATOM 865 C C . SER A 1 106 ? 6.964 -7.454 16.232 1.00 56.84 106 SER A C 1
ATOM 867 O O . SER A 1 106 ? 7.706 -6.797 16.958 1.00 56.84 106 SER A O 1
ATOM 869 N N . SER A 1 107 ? 7.225 -7.617 14.931 1.00 55.88 107 SER A N 1
ATOM 870 C CA . SER A 1 107 ? 8.248 -6.917 14.162 1.00 55.88 107 SER A CA 1
ATOM 871 C C . SER A 1 107 ? 7.907 -5.442 13.926 1.00 55.88 107 SER A C 1
ATOM 873 O O . SER A 1 107 ? 6.748 -5.063 13.788 1.00 55.88 107 SER A O 1
ATOM 875 N N . LYS A 1 108 ? 8.942 -4.614 13.743 1.00 72.69 108 LYS A N 1
ATOM 876 C CA . LYS A 1 108 ? 8.850 -3.168 13.448 1.00 72.69 108 LYS A CA 1
ATOM 877 C C . LYS A 1 108 ? 8.065 -2.804 12.168 1.00 72.69 108 LYS A C 1
ATOM 879 O O . LYS A 1 108 ? 7.802 -1.625 11.950 1.00 72.69 108 LYS A O 1
ATOM 884 N N . HIS A 1 109 ? 7.683 -3.790 11.354 1.00 87.81 109 HIS A N 1
ATOM 885 C CA . HIS A 1 109 ? 7.033 -3.613 10.056 1.00 87.81 109 HIS A CA 1
ATOM 886 C C . HIS A 1 109 ? 5.676 -4.338 10.019 1.00 87.81 109 HIS A C 1
ATOM 888 O O . HIS A 1 109 ? 5.654 -5.574 10.052 1.00 87.81 109 HIS A O 1
ATOM 894 N N . PRO A 1 110 ? 4.537 -3.621 9.978 1.00 93.31 110 PRO A N 1
ATOM 895 C CA . PRO A 1 110 ? 3.236 -4.246 9.759 1.00 93.31 110 PRO A CA 1
ATOM 896 C C . PRO A 1 110 ? 3.120 -4.780 8.326 1.00 93.31 110 PRO A C 1
ATOM 898 O O . PRO A 1 110 ? 3.825 -4.333 7.424 1.00 93.31 110 PRO A O 1
ATOM 901 N N . LYS A 1 111 ? 2.198 -5.720 8.104 1.00 95.62 111 LYS A N 1
ATOM 902 C CA . LYS A 1 111 ? 1.898 -6.283 6.780 1.00 95.62 111 LYS A CA 1
ATOM 903 C C . LYS A 1 111 ? 0.486 -5.902 6.353 1.00 95.62 111 LYS A C 1
ATOM 905 O O . LYS A 1 111 ? -0.460 -6.232 7.069 1.00 95.62 111 LYS A O 1
ATOM 910 N N . LEU A 1 112 ? 0.349 -5.258 5.201 1.00 96.44 112 LEU A N 1
ATOM 911 C CA . LEU A 1 112 ? -0.921 -5.055 4.507 1.00 96.44 112 LEU A CA 1
ATOM 912 C C . LEU A 1 112 ? -1.040 -6.153 3.455 1.00 96.44 112 LEU A C 1
ATOM 914 O O . LEU A 1 112 ? -0.252 -6.212 2.518 1.00 96.44 112 LEU A O 1
ATOM 918 N N . ILE A 1 113 ? -1.981 -7.064 3.655 1.00 97.00 113 ILE A N 1
ATOM 919 C CA . ILE A 1 113 ? -2.145 -8.246 2.814 1.00 97.00 113 ILE A CA 1
ATOM 920 C C . ILE A 1 113 ? -3.427 -8.063 2.029 1.00 97.00 113 ILE A C 1
ATOM 922 O O . ILE A 1 113 ? -4.506 -8.033 2.623 1.00 97.00 113 ILE A O 1
ATOM 926 N N . PHE A 1 114 ? -3.302 -7.952 0.717 1.00 97.50 114 PHE A N 1
ATOM 927 C CA . PHE A 1 114 ? -4.431 -7.988 -0.198 1.00 97.50 114 PHE A CA 1
ATOM 928 C C . PHE A 1 114 ? -4.611 -9.402 -0.740 1.00 97.50 114 PHE A C 1
ATOM 930 O O . PHE A 1 114 ? -3.627 -10.085 -1.014 1.00 97.50 114 PHE A O 1
ATOM 937 N N . GLN A 1 115 ? -5.860 -9.822 -0.913 1.00 96.62 115 GLN A N 1
ATOM 938 C CA . GLN A 1 115 ? -6.194 -11.133 -1.463 1.00 96.62 115 GLN A CA 1
ATOM 939 C C . GLN A 1 115 ? -6.828 -10.943 -2.834 1.00 96.62 115 GLN A C 1
ATOM 941 O O . GLN A 1 115 ? -7.912 -10.363 -2.941 1.00 96.62 115 GLN A O 1
ATOM 946 N N . LYS A 1 116 ? -6.154 -11.409 -3.883 1.00 94.38 116 LYS A N 1
ATOM 947 C CA . LYS A 1 116 ? -6.620 -11.289 -5.267 1.00 94.38 116 LYS A CA 1
ATOM 948 C C . LYS A 1 116 ? -6.181 -12.523 -6.042 1.00 94.38 116 LYS A C 1
ATOM 950 O O . LYS A 1 116 ? -5.102 -13.038 -5.790 1.00 94.38 116 LYS A O 1
ATOM 955 N N . ASP A 1 117 ? -7.040 -13.033 -6.920 1.00 92.12 117 ASP A N 1
ATOM 956 C CA . ASP A 1 117 ? -6.722 -14.175 -7.792 1.00 92.12 117 ASP A CA 1
ATOM 957 C C . ASP A 1 117 ? -6.178 -15.401 -7.028 1.00 92.12 117 ASP A C 1
ATOM 959 O O . ASP A 1 117 ? -5.273 -16.094 -7.479 1.00 92.12 117 ASP A O 1
ATOM 963 N N . GLN A 1 118 ? -6.742 -15.654 -5.836 1.00 91.56 118 GLN A N 1
ATOM 964 C CA . GLN A 1 118 ? -6.335 -16.717 -4.899 1.00 91.56 118 GLN A CA 1
ATOM 965 C C . GLN A 1 118 ? -4.896 -16.589 -4.360 1.00 91.56 118 GLN A C 1
ATOM 967 O O . GLN A 1 118 ? -4.371 -17.535 -3.772 1.00 91.56 118 GLN A O 1
ATOM 972 N N . GLN A 1 119 ? -4.277 -15.418 -4.507 1.00 93.06 119 GLN A N 1
ATOM 973 C CA . GLN A 1 119 ? -2.932 -15.109 -4.037 1.00 93.06 119 GLN A CA 1
ATOM 974 C C . GLN A 1 119 ? -2.947 -13.999 -2.981 1.00 93.06 119 GLN A C 1
ATOM 976 O O . GLN A 1 119 ? -3.743 -13.055 -3.027 1.00 93.06 119 GLN A O 1
ATOM 981 N N . ASP A 1 120 ? -2.027 -14.119 -2.023 1.00 96.00 120 ASP A N 1
ATOM 982 C CA . ASP A 1 120 ? -1.746 -13.083 -1.035 1.00 96.00 120 ASP A CA 1
ATOM 983 C C . ASP A 1 120 ? -0.661 -12.144 -1.587 1.00 96.00 120 ASP A C 1
ATOM 985 O O . ASP A 1 120 ? 0.495 -12.532 -1.768 1.00 96.00 120 ASP A O 1
ATOM 989 N N . HIS A 1 121 ? -1.015 -10.877 -1.789 1.00 96.19 121 HIS A N 1
ATOM 990 C CA . HIS A 1 121 ? -0.073 -9.813 -2.127 1.00 96.19 121 HIS A CA 1
ATOM 991 C C . HIS A 1 121 ? 0.294 -9.064 -0.848 1.00 96.19 121 HIS A C 1
ATOM 993 O O . HIS A 1 121 ? -0.522 -8.342 -0.266 1.00 96.19 121 HIS A O 1
ATOM 999 N N . ILE A 1 122 ? 1.517 -9.293 -0.372 1.00 96.19 122 ILE A N 1
ATOM 1000 C CA . ILE A 1 122 ? 1.970 -8.848 0.945 1.00 96.19 122 ILE A CA 1
ATOM 1001 C C . ILE A 1 122 ? 2.794 -7.574 0.795 1.00 96.19 122 ILE A C 1
ATOM 1003 O O . ILE A 1 122 ? 3.952 -7.619 0.387 1.00 96.19 122 ILE A O 1
ATOM 1007 N N . PHE A 1 123 ? 2.211 -6.451 1.198 1.00 96.56 123 PHE A N 1
ATOM 1008 C CA . PHE A 1 123 ? 2.902 -5.176 1.285 1.00 96.56 123 PHE A CA 1
ATOM 1009 C C . PHE A 1 123 ? 3.499 -4.996 2.682 1.00 96.56 123 PHE A C 1
ATOM 1011 O O . PHE A 1 123 ? 2.812 -5.155 3.700 1.00 96.56 123 PHE A O 1
ATOM 1018 N N . ILE A 1 124 ? 4.779 -4.644 2.742 1.00 95.69 124 ILE A N 1
ATOM 1019 C CA . ILE A 1 124 ? 5.515 -4.420 3.987 1.00 95.69 124 ILE A CA 1
ATOM 1020 C C . ILE A 1 124 ? 5.485 -2.933 4.334 1.00 95.69 124 ILE A C 1
ATOM 1022 O O . ILE A 1 124 ? 5.864 -2.087 3.528 1.00 95.69 124 ILE A O 1
ATOM 1026 N N . GLY A 1 125 ? 5.018 -2.616 5.539 1.00 95.31 125 GLY A N 1
ATOM 1027 C CA . GLY A 1 125 ? 4.905 -1.250 6.028 1.00 95.31 125 GLY A CA 1
ATOM 1028 C C . GLY A 1 125 ? 6.218 -0.717 6.594 1.00 95.31 125 GLY A C 1
ATOM 1029 O O . GLY A 1 125 ? 6.793 -1.291 7.525 1.00 95.31 125 GLY A O 1
ATOM 1030 N N . THR A 1 126 ? 6.635 0.446 6.111 1.00 94.06 126 THR A N 1
ATOM 1031 C CA . THR A 1 126 ? 7.711 1.259 6.688 1.00 94.06 126 THR A CA 1
ATOM 1032 C C . THR A 1 126 ? 7.114 2.553 7.208 1.00 94.06 126 THR A C 1
ATOM 1034 O O . THR A 1 126 ? 6.443 3.274 6.476 1.00 94.06 126 THR A O 1
ATOM 1037 N N . LYS A 1 127 ? 7.302 2.832 8.501 1.00 92.12 127 LYS A N 1
ATOM 1038 C CA . LYS A 1 127 ? 6.701 4.005 9.139 1.00 92.12 127 LYS A CA 1
ATOM 1039 C C . LYS A 1 127 ? 7.253 5.270 8.489 1.00 92.12 127 LYS A C 1
ATOM 1041 O O . LYS A 1 127 ? 8.469 5.439 8.429 1.00 92.12 127 LYS A O 1
ATOM 1046 N N . ILE A 1 128 ? 6.371 6.161 8.054 1.00 89.44 128 ILE A N 1
ATOM 1047 C CA . ILE A 1 128 ? 6.771 7.457 7.510 1.00 89.44 128 ILE A CA 1
ATOM 1048 C C . ILE A 1 128 ? 7.367 8.249 8.678 1.00 89.44 128 ILE A C 1
ATOM 1050 O O . ILE A 1 128 ? 6.672 8.549 9.654 1.00 89.44 128 ILE A O 1
ATOM 1054 N N . SER A 1 129 ? 8.671 8.529 8.640 1.00 77.19 129 SER A N 1
ATOM 1055 C CA . SER A 1 129 ? 9.278 9.395 9.647 1.00 77.19 129 SER A CA 1
ATOM 1056 C C . SER A 1 129 ? 8.775 10.810 9.407 1.00 77.19 129 SER A C 1
ATOM 1058 O O . SER A 1 129 ? 8.900 11.317 8.294 1.00 77.19 129 SER A O 1
ATOM 1060 N N . SER A 1 130 ? 8.257 11.470 10.438 1.00 50.19 130 SER A N 1
ATOM 1061 C CA . SER A 1 130 ? 8.042 12.914 10.424 1.00 50.19 130 SER A CA 1
ATOM 1062 C C . SER A 1 130 ? 9.402 13.618 10.376 1.00 50.19 130 SER A C 1
ATOM 1064 O O . SER A 1 130 ? 9.894 14.096 11.395 1.00 50.19 130 SER A O 1
ATOM 1066 N N . LYS A 1 131 ? 10.048 13.651 9.208 1.00 42.88 131 LYS A N 1
ATOM 1067 C CA . LYS A 1 131 ? 11.015 14.704 8.909 1.00 42.88 131 LYS A CA 1
ATOM 1068 C C . LYS A 1 131 ? 10.191 15.935 8.563 1.00 42.88 131 LYS A C 1
ATOM 1070 O O . LYS A 1 131 ? 9.766 16.132 7.432 1.00 42.88 131 LYS A O 1
ATOM 1075 N N . THR A 1 132 ? 9.888 16.690 9.612 1.00 38.28 132 THR A N 1
ATOM 1076 C CA . THR A 1 132 ? 9.497 18.095 9.562 1.00 38.28 132 THR A CA 1
ATOM 1077 C C . THR A 1 132 ? 10.387 18.840 8.569 1.00 38.28 132 THR A C 1
ATOM 1079 O O . THR A 1 132 ? 11.589 18.582 8.526 1.00 38.28 132 THR A O 1
ATOM 1082 N N . ASN A 1 133 ? 9.795 19.766 7.812 1.00 43.16 133 ASN A N 1
ATOM 1083 C CA . ASN A 1 133 ? 10.485 20.837 7.097 1.00 43.16 133 ASN A CA 1
ATOM 1084 C C . ASN A 1 133 ? 11.669 21.375 7.921 1.00 43.16 133 ASN A C 1
ATOM 1086 O O . ASN A 1 133 ? 11.478 22.153 8.849 1.00 43.16 133 ASN A O 1
ATOM 1090 N N . ILE A 1 134 ? 12.885 20.959 7.587 1.00 43.94 134 ILE A N 1
ATOM 1091 C CA . ILE A 1 134 ? 14.113 21.671 7.928 1.00 43.94 134 ILE A CA 1
ATOM 1092 C C . ILE A 1 134 ? 14.895 21.676 6.632 1.00 43.94 134 ILE A C 1
ATOM 1094 O O . ILE A 1 134 ? 15.615 20.728 6.358 1.00 43.94 134 ILE A O 1
ATOM 1098 N N . LEU A 1 135 ? 14.613 22.670 5.801 1.00 43.06 135 LEU A N 1
ATOM 1099 C CA . LEU A 1 135 ? 15.453 23.245 4.755 1.00 43.06 135 LEU A CA 1
ATOM 1100 C C . LEU A 1 135 ? 14.550 24.276 4.071 1.00 43.06 135 LEU A C 1
ATOM 1102 O O . LEU A 1 135 ? 13.832 23.919 3.148 1.00 43.06 135 LEU A O 1
ATOM 1106 N N . MET A 1 136 ? 14.491 25.487 4.634 1.00 40.31 136 MET A N 1
ATOM 1107 C CA . MET A 1 136 ? 14.341 26.795 3.963 1.00 40.31 136 MET A CA 1
ATOM 1108 C C . MET A 1 136 ? 14.225 27.889 5.042 1.00 40.31 136 MET A C 1
ATOM 1110 O O . MET A 1 136 ? 13.234 28.595 5.137 1.00 40.31 136 MET A O 1
ATOM 1114 N N . GLU A 1 137 ? 15.254 28.007 5.877 1.00 40.84 137 GLU A N 1
ATOM 1115 C CA . GLU A 1 137 ? 15.692 29.296 6.418 1.00 40.84 137 GLU A CA 1
ATOM 1116 C C . GLU A 1 137 ? 17.210 29.261 6.294 1.00 40.84 137 GLU A C 1
ATOM 1118 O O . GLU A 1 137 ? 17.866 28.584 7.078 1.00 40.84 137 GLU A O 1
ATOM 1123 N N . ASN A 1 138 ? 17.718 29.813 5.190 1.00 40.38 138 ASN A N 1
ATOM 1124 C CA . ASN A 1 138 ? 19.080 30.319 4.986 1.00 40.38 138 ASN A CA 1
ATOM 1125 C C . ASN A 1 138 ? 19.192 30.798 3.529 1.00 40.38 138 ASN A C 1
ATOM 1127 O O . ASN A 1 138 ? 19.681 30.069 2.663 1.00 40.38 138 ASN A O 1
ATOM 1131 N N . ASN A 1 139 ? 18.655 31.991 3.268 1.00 38.53 139 ASN A N 1
ATOM 1132 C CA . ASN A 1 139 ? 19.274 33.039 2.447 1.00 38.53 139 ASN A CA 1
ATOM 1133 C C . ASN A 1 139 ? 18.426 34.307 2.514 1.00 38.53 139 ASN A C 1
ATOM 1135 O O . ASN A 1 139 ? 17.249 34.239 2.099 1.00 38.53 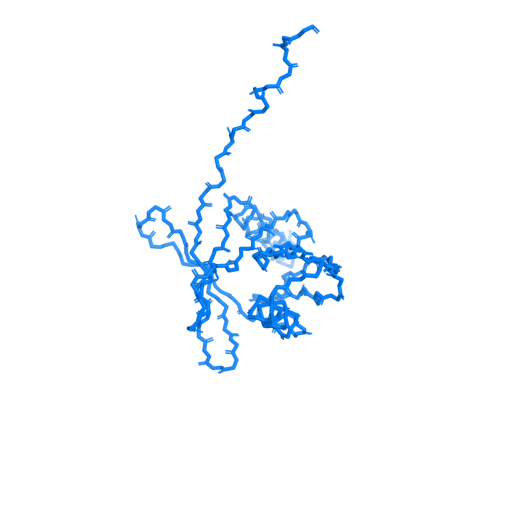139 ASN A O 1
#

Sequence (139 aa):
MSYSVRLVLKNRYLHKKLKKLLSQYTWAYTPPNIDIPIELTFSNDHLSAYTSCNTMGESYKIIEQKMIAPIIFGDAQACAPNIMQQEHFIRMFFLQAVPFQIKYASSKHPKLIFQKDQQDHIFIGTKISSKTNILMENN

Solvent-accessible surface area (backbone atoms only — not comparable to full-atom values): 7911 Å² total; per-residue (Å²): 134,64,71,68,60,57,54,54,52,52,52,53,51,52,51,53,53,49,42,56,52,50,45,44,23,40,30,37,34,62,57,89,98,46,95,65,49,34,37,35,40,35,50,93,48,38,37,38,38,37,30,87,78,36,50,30,43,29,64,46,46,76,56,98,61,19,42,39,30,59,38,84,50,59,59,88,69,96,63,61,76,79,46,52,52,48,48,52,48,53,31,64,60,25,63,44,71,33,39,50,50,76,46,77,52,98,54,98,44,37,34,44,33,35,52,54,97,96,39,78,49,64,20,44,28,43,68,63,73,86,76,66,94,81,86,88,88,86,133

Foldseek 3Di:
DDPVVVVVVVVVVVLQVVLVVQQQWWWWFDDPPGPDTWTWHGDNFKIWIDQPDKIWIAGWDQDPQWIATQTPDMDDDPDDPVSVVSVVCVNVVRNDTWHWDWDDDVDPWIWIWTADPNDTGTITTDGDDPPDDDPPDDD

Mean predicted aligned error: 8.26 Å

Organism: NCBI:txid2136183

Nearest PDB structures (foldseek):
  2la7-assembly1_A  TM=6.714E-01  e=1.049E-04  Paraburkholderia xenovorans LB400
  1y9t-assembly1_A  TM=6.779E-01  e=3.979E-04  Shigella flexneri
  3x29-assembly1_A  TM=4.739E-01  e=1.316E+00  Mus musculus
  3x29-assembly2_C  TM=2.740E-01  e=1.316E+00  Mus musculus
  9cmi-assembly1_A  TM=2.498E-01  e=1.812E+00  Homo sapiens

Radius of gyration: 17.15 Å; Cα contacts (8 Å, |Δi|>4): 224; chains: 1; bounding box: 50×50×44 Å

Secondary structure (DSSP, 8-state):
--HHHHHHHHHHHHHHHHHHHHTTEEEEE--TT--SPEEEEE-SSEEEEEETTEEEEEE-EEETTEEE-----B------HHHHHHHHHHHHHHSS-EEEEEE--SSSS-EEEEEETTEEEEEEEEE-------S----

InterPro domains:
  IPR038670 HslJ-like superfamily [G3DSA:2.40.128.270] (18-124)